Protein AF-A0A7C6EGN4-F1 (afdb_monomer)

Mean predicted aligned error: 5.94 Å

Nearest PDB structures (foldseek):
  1qmp-assembly2_B  TM=8.022E-01  e=4.340E-02  Geobacillus stearothermophilus
  5x5j-assembly1_A  TM=7.472E-01  e=4.949E-02  Acinetobacter baumannii
  7vlk-assembly1_C  TM=4.922E-01  e=6.389E-01  Homo sapiens
  3dwi-assembly1_A  TM=5.040E-01  e=3.755E+00  Mycobacterium tuberculosis H37Rv
  8rdg-assembly1_A  TM=4.863E-01  e=3.755E+00  Pyrococcus horikoshii

pLDDT: mean 82.59, std 10.85, range [40.25, 92.69]

Secondary structure (DSSP, 8-state):
-HHHHHHHHH---SEEEEESB-SSSBHHHHHHHHTTTSEEEEEES-TTSHHHHHHHHHHGGGEEETTS-HHHHHHHHHHHHHT--

Radius of gyration: 12.56 Å; Cα contacts (8 Å, |Δi|>4): 95; chains: 1; bounding box: 29×29×30 Å

Structure (mmCIF, N/CA/C/O backbone):
data_AF-A0A7C6EGN4-F1
#
_entry.id   AF-A0A7C6EGN4-F1
#
loop_
_atom_site.group_PDB
_atom_site.id
_atom_site.type_symbol
_atom_site.label_atom_id
_atom_site.label_alt_id
_atom_site.label_comp_id
_atom_site.label_asym_id
_atom_site.label_entity_id
_atom_site.label_seq_id
_atom_site.pdbx_PDB_ins_code
_atom_site.Cartn_x
_atom_site.Cartn_y
_atom_site.Cartn_z
_atom_site.occupancy
_atom_site.B_iso_or_equiv
_atom_site.auth_seq_id
_atom_site.auth_comp_id
_atom_site.auth_asym_id
_atom_site.auth_atom_id
_atom_site.pdbx_PDB_model_num
ATOM 1 N N . ALA A 1 1 ? -8.419 8.394 -7.963 1.00 55.44 1 ALA A N 1
ATOM 2 C CA . ALA A 1 1 ? -7.665 8.604 -6.707 1.00 55.44 1 ALA A CA 1
ATOM 3 C C . ALA A 1 1 ? -8.578 8.997 -5.538 1.00 55.44 1 ALA A C 1
ATOM 5 O O . ALA A 1 1 ? -8.609 8.269 -4.554 1.00 55.44 1 ALA A O 1
ATOM 6 N N . LYS A 1 2 ? -9.378 10.073 -5.656 1.00 59.84 2 LYS A N 1
ATOM 7 C CA . LYS A 1 2 ? -10.291 10.564 -4.595 1.00 59.84 2 LYS A CA 1
ATOM 8 C C . LYS A 1 2 ? -11.208 9.508 -3.959 1.00 59.84 2 LYS A C 1
ATOM 10 O O . LYS A 1 2 ? -11.272 9.420 -2.742 1.00 59.84 2 LYS A O 1
ATOM 15 N N . GLN A 1 3 ? -11.817 8.646 -4.770 1.00 64.88 3 GLN A N 1
ATOM 16 C CA . GLN A 1 3 ? -12.775 7.641 -4.292 1.00 64.88 3 GLN A CA 1
ATOM 17 C C . GLN A 1 3 ? -12.171 6.602 -3.324 1.00 64.88 3 GLN A C 1
ATOM 19 O O . GLN A 1 3 ? -12.875 6.085 -2.463 1.00 64.88 3 GLN A O 1
ATOM 24 N N . ALA A 1 4 ? -10.871 6.295 -3.444 1.00 62.53 4 ALA A N 1
ATOM 25 C CA . ALA A 1 4 ? -10.185 5.384 -2.523 1.00 62.53 4 ALA A CA 1
ATOM 26 C C . ALA A 1 4 ? -9.902 6.054 -1.169 1.00 62.53 4 ALA A C 1
ATOM 28 O O . ALA A 1 4 ? -10.011 5.406 -0.135 1.00 62.53 4 ALA A O 1
ATOM 29 N N . LEU A 1 5 ? -9.594 7.357 -1.171 1.00 64.50 5 LEU A N 1
ATOM 30 C CA . LEU A 1 5 ? -9.405 8.140 0.052 1.00 64.50 5 LEU A CA 1
ATOM 31 C C . LEU A 1 5 ? -10.695 8.269 0.864 1.00 64.50 5 LEU A C 1
ATOM 33 O O . LEU A 1 5 ? -10.640 8.171 2.084 1.00 64.50 5 LEU A O 1
ATOM 37 N N . GLU A 1 6 ? -11.831 8.512 0.209 1.00 66.69 6 GLU A N 1
ATOM 38 C CA . GLU A 1 6 ? -13.126 8.607 0.899 1.00 66.69 6 GLU A CA 1
ATOM 39 C C . GLU A 1 6 ? -13.513 7.262 1.521 1.00 66.69 6 GLU A C 1
ATOM 41 O O . GLU A 1 6 ? -13.786 7.200 2.717 1.00 66.69 6 GLU A O 1
ATOM 46 N N . ARG A 1 7 ? -13.376 6.161 0.773 1.00 68.00 7 ARG A N 1
ATOM 47 C CA . ARG A 1 7 ? -13.668 4.816 1.293 1.00 68.00 7 ARG A CA 1
ATOM 48 C C . ARG A 1 7 ? -12.755 4.383 2.438 1.00 68.00 7 ARG A C 1
ATOM 50 O O . ARG A 1 7 ? -13.237 3.784 3.383 1.00 68.00 7 ARG A O 1
ATOM 57 N N . LEU A 1 8 ? -11.459 4.708 2.399 1.00 61.78 8 LEU A N 1
ATOM 58 C CA . LEU A 1 8 ? -10.532 4.427 3.512 1.00 61.78 8 LEU A CA 1
ATOM 59 C C . LEU A 1 8 ? -10.795 5.292 4.757 1.00 61.78 8 LEU A C 1
ATOM 61 O O . LEU A 1 8 ? -10.268 5.011 5.834 1.00 61.78 8 LEU A O 1
ATOM 65 N N 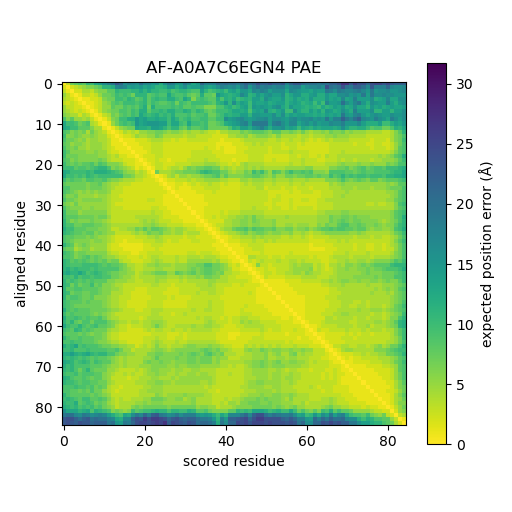. ARG A 1 9 ? -11.553 6.387 4.617 1.00 62.25 9 ARG A N 1
ATOM 66 C CA . ARG A 1 9 ? -11.958 7.230 5.747 1.00 62.25 9 ARG A CA 1
ATOM 67 C C . ARG A 1 9 ? -13.246 6.741 6.396 1.00 62.25 9 ARG A C 1
ATOM 69 O O . ARG A 1 9 ? -13.332 6.846 7.618 1.00 62.25 9 ARG A O 1
ATOM 76 N N . GLU A 1 10 ? -14.193 6.251 5.601 1.00 62.41 10 GLU A N 1
ATOM 77 C CA . GLU A 1 10 ? -15.511 5.795 6.061 1.00 62.41 10 GLU A CA 1
ATOM 78 C C . GLU A 1 10 ? -15.519 4.329 6.513 1.00 62.41 10 GLU A C 1
ATOM 80 O O . GLU A 1 10 ? -16.147 4.021 7.522 1.00 62.41 10 GLU A O 1
ATOM 85 N N . ASP A 1 11 ? -14.771 3.453 5.838 1.00 64.12 11 ASP A N 1
ATOM 86 C CA . ASP A 1 11 ? -14.728 2.019 6.129 1.00 64.12 11 ASP A CA 1
ATOM 87 C C . ASP A 1 11 ? -13.356 1.588 6.669 1.00 64.12 11 ASP A C 1
ATOM 89 O O . ASP A 1 11 ? -12.300 1.951 6.139 1.00 64.12 11 ASP A O 1
ATOM 93 N N . SER A 1 12 ? -13.365 0.751 7.708 1.00 67.31 12 SER A N 1
ATOM 94 C CA . SER A 1 12 ? -12.185 0.006 8.150 1.00 67.31 12 SER A CA 1
ATOM 95 C C . SER A 1 12 ? -12.092 -1.307 7.377 1.00 67.31 12 SER A C 1
ATOM 97 O O . SER A 1 12 ? -12.970 -2.159 7.499 1.00 67.31 12 SER A O 1
ATOM 99 N N . TYR A 1 13 ? -11.023 -1.484 6.602 1.00 81.44 13 TYR A N 1
ATOM 100 C CA . TYR A 1 13 ? -10.731 -2.742 5.911 1.00 81.44 13 TYR A CA 1
ATOM 101 C C . TYR A 1 13 ? -9.724 -3.566 6.719 1.00 81.44 13 TYR A C 1
ATOM 103 O O . TYR A 1 13 ? -8.748 -3.011 7.228 1.00 81.44 13 TYR A O 1
ATOM 111 N N . ASP A 1 14 ? -9.889 -4.888 6.766 1.00 83.19 14 ASP A N 1
ATOM 112 C CA . ASP A 1 14 ? -8.923 -5.782 7.430 1.00 83.19 14 ASP A CA 1
ATOM 113 C C . ASP A 1 14 ? -7.557 -5.772 6.725 1.00 83.19 14 ASP A C 1
ATOM 115 O O . ASP A 1 14 ? -6.502 -5.935 7.348 1.00 83.19 14 ASP A O 1
ATOM 119 N N . LEU A 1 15 ? -7.582 -5.562 5.404 1.00 86.06 15 LEU A N 1
ATOM 120 C CA . LEU A 1 15 ? -6.414 -5.478 4.541 1.00 86.06 15 LEU A CA 1
ATOM 121 C C . LEU A 1 15 ? -6.700 -4.634 3.296 1.00 86.06 15 LEU A C 1
ATOM 123 O O . LEU A 1 15 ? -7.678 -4.856 2.585 1.00 86.06 15 LEU A O 1
ATOM 127 N N . VAL A 1 16 ? -5.779 -3.730 2.979 1.00 88.12 16 VAL A N 1
ATOM 128 C CA . VAL A 1 16 ? -5.803 -2.910 1.768 1.00 88.12 16 VAL A CA 1
ATOM 129 C C . VAL A 1 16 ? -4.655 -3.325 0.858 1.00 88.12 16 VAL A C 1
ATOM 131 O O . VAL A 1 16 ? -3.505 -3.401 1.286 1.00 88.12 16 VAL A O 1
ATOM 134 N N . ILE A 1 17 ? -4.961 -3.574 -0.413 1.00 89.38 17 ILE A N 1
ATOM 135 C CA . ILE A 1 17 ? -3.962 -3.834 -1.452 1.00 89.38 17 ILE A CA 1
ATOM 136 C C . ILE A 1 17 ? -4.020 -2.676 -2.446 1.00 89.38 17 ILE A C 1
ATOM 138 O O . ILE A 1 17 ? -5.054 -2.465 -3.079 1.00 89.38 17 ILE A O 1
ATOM 142 N N . ALA A 1 18 ? -2.926 -1.928 -2.589 1.00 89.44 18 ALA A N 1
ATOM 143 C CA . ALA A 1 18 ? -2.866 -0.761 -3.470 1.00 89.44 18 ALA A CA 1
ATOM 144 C C . ALA A 1 18 ? -1.696 -0.837 -4.454 1.00 89.44 18 ALA A C 1
ATOM 146 O O . ALA A 1 18 ? -0.631 -1.364 -4.136 1.00 89.44 18 ALA A O 1
ATOM 147 N N . ASP A 1 19 ? -1.880 -0.273 -5.649 1.00 90.50 19 ASP A N 1
ATOM 148 C CA . ASP A 1 19 ? -0.772 -0.059 -6.582 1.00 90.50 19 ASP A CA 1
ATOM 149 C C . ASP A 1 19 ? 0.123 1.083 -6.085 1.00 90.50 19 ASP A C 1
ATOM 151 O O . ASP A 1 19 ? -0.377 2.090 -5.581 1.00 90.50 19 ASP A O 1
ATOM 155 N N . LEU A 1 20 ? 1.440 0.953 -6.240 1.00 89.25 20 LEU A N 1
ATOM 156 C CA . LEU A 1 20 ? 2.380 2.013 -5.883 1.00 89.25 20 LEU A CA 1
ATOM 157 C C . LEU A 1 20 ? 2.203 3.244 -6.774 1.00 89.25 20 LEU A C 1
ATOM 159 O O . LEU A 1 20 ? 2.283 4.373 -6.292 1.00 89.25 20 LEU A O 1
ATOM 163 N N . PHE A 1 21 ? 1.982 3.026 -8.068 1.00 85.69 21 PHE A N 1
ATOM 164 C CA . PHE A 1 21 ? 1.835 4.099 -9.042 1.00 85.69 21 PHE A CA 1
ATOM 165 C C . PHE A 1 21 ? 0.359 4.253 -9.397 1.00 85.69 21 PHE A C 1
ATOM 167 O O . PHE A 1 21 ? -0.153 3.545 -10.262 1.00 85.69 21 PHE A O 1
ATOM 174 N N . LEU A 1 22 ? -0.322 5.185 -8.729 1.00 83.81 22 LEU A N 1
ATOM 175 C CA . LEU A 1 22 ? -1.639 5.657 -9.152 1.00 83.81 22 LEU A CA 1
ATOM 176 C C . LEU A 1 22 ? -1.448 7.017 -9.843 1.00 83.81 22 LEU A C 1
ATOM 178 O O . LEU A 1 22 ? -0.472 7.717 -9.591 1.00 83.81 22 LEU A O 1
ATOM 182 N N . ASN A 1 23 ? -2.346 7.376 -10.763 1.00 81.75 23 ASN A N 1
ATOM 183 C CA . ASN A 1 23 ? -2.156 8.549 -11.630 1.00 81.75 23 ASN A CA 1
ATOM 184 C C . ASN A 1 23 ? -1.849 9.848 -10.857 1.00 81.75 23 ASN A C 1
ATOM 186 O O . ASN A 1 23 ? -0.878 10.525 -11.166 1.00 81.75 23 ASN A O 1
ATOM 190 N N . GLU A 1 24 ? -2.680 10.197 -9.870 1.00 80.31 24 GLU A N 1
ATOM 191 C CA . GLU A 1 24 ? -2.601 11.483 -9.149 1.00 80.31 24 GLU A CA 1
ATOM 192 C C . GLU A 1 24 ? -1.988 11.376 -7.745 1.00 80.31 24 GLU A C 1
ATOM 194 O O . GLU A 1 24 ? -1.575 12.380 -7.178 1.00 80.31 24 GLU A O 1
ATOM 199 N N . ILE A 1 25 ? -1.965 10.176 -7.166 1.00 83.12 25 ILE A N 1
ATOM 200 C CA . ILE A 1 25 ? -1.440 9.895 -5.823 1.00 83.12 25 ILE A CA 1
ATOM 201 C C . ILE A 1 25 ? -0.618 8.615 -5.886 1.00 83.12 25 ILE A C 1
ATOM 203 O O . ILE A 1 25 ? -0.788 7.813 -6.795 1.00 83.12 25 ILE A O 1
ATOM 207 N N . THR A 1 26 ? 0.241 8.362 -4.919 1.00 88.38 26 THR A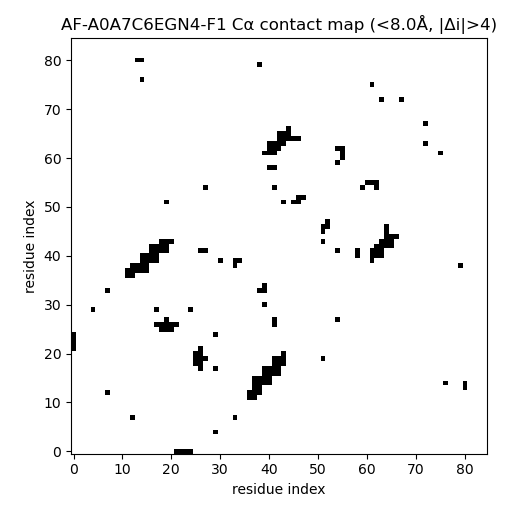 N 1
ATOM 208 C CA . THR A 1 26 ? 0.982 7.103 -4.846 1.00 88.38 26 THR A CA 1
ATOM 209 C C . THR A 1 26 ? 0.310 6.133 -3.878 1.00 88.38 26 THR A C 1
ATOM 211 O O . THR A 1 26 ? -0.441 6.521 -2.982 1.00 88.38 26 THR A O 1
ATOM 214 N N . GLY A 1 27 ? 0.598 4.841 -4.021 1.00 86.00 27 GLY A N 1
ATOM 215 C CA . GLY A 1 27 ? 0.200 3.842 -3.027 1.00 86.00 27 GLY A CA 1
ATOM 216 C C . GLY A 1 27 ? 0.804 4.110 -1.645 1.00 86.00 27 GLY A C 1
ATOM 217 O O . GLY A 1 27 ? 0.225 3.700 -0.644 1.00 86.00 27 GLY A O 1
ATOM 218 N N . LEU A 1 28 ? 1.930 4.835 -1.578 1.00 88.69 28 LEU A N 1
ATOM 219 C CA . LEU A 1 28 ? 2.519 5.290 -0.317 1.00 88.69 28 LEU A CA 1
ATOM 220 C C . LEU A 1 28 ? 1.694 6.395 0.345 1.00 88.69 28 LEU A C 1
ATOM 222 O O . LEU A 1 28 ? 1.548 6.375 1.562 1.00 88.69 28 LEU A O 1
ATOM 226 N N . ASP A 1 29 ? 1.099 7.301 -0.433 1.00 88.44 29 ASP A N 1
ATOM 227 C CA . ASP A 1 29 ? 0.186 8.311 0.116 1.00 88.44 29 ASP A CA 1
ATOM 228 C C . ASP A 1 29 ? -1.042 7.645 0.751 1.00 88.44 29 ASP A C 1
ATOM 230 O O . ASP A 1 29 ? -1.491 8.040 1.824 1.00 88.44 29 ASP A O 1
ATOM 234 N N . LEU A 1 30 ? -1.566 6.584 0.123 1.00 85.88 30 LEU A N 1
ATOM 235 C CA . LEU A 1 30 ? -2.653 5.791 0.703 1.00 85.88 30 LEU A CA 1
ATOM 236 C C . LEU A 1 30 ? -2.207 5.007 1.943 1.00 85.88 30 LEU A C 1
ATOM 238 O O . LEU A 1 30 ? -2.963 4.933 2.911 1.00 85.88 30 LEU A O 1
ATOM 242 N N . TYR A 1 31 ? -0.994 4.449 1.928 1.00 88.56 31 TYR A N 1
ATOM 243 C CA . TYR A 1 31 ? -0.416 3.769 3.085 1.00 88.56 31 TYR A CA 1
ATOM 244 C C . TYR A 1 31 ? -0.317 4.709 4.288 1.00 88.56 31 TYR A C 1
ATOM 246 O O . TYR A 1 31 ? -0.799 4.366 5.360 1.00 88.56 31 TYR A O 1
ATOM 254 N N . GLU A 1 32 ? 0.232 5.911 4.115 1.00 87.62 32 GLU A N 1
ATOM 255 C CA . GLU A 1 32 ? 0.376 6.881 5.207 1.00 87.62 32 GLU A CA 1
ATOM 256 C C . GLU A 1 32 ? -0.967 7.275 5.835 1.00 87.62 32 GLU A C 1
ATOM 258 O O . GLU A 1 32 ? -1.036 7.510 7.038 1.00 87.62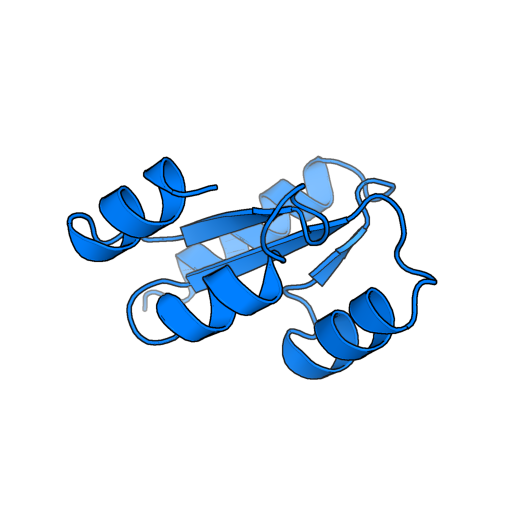 32 GLU A O 1
ATOM 263 N N . LEU A 1 33 ? -2.045 7.291 5.047 1.00 83.06 33 LEU A N 1
ATOM 264 C CA . LEU A 1 33 ? -3.392 7.616 5.521 1.00 83.06 33 LEU A CA 1
ATOM 265 C C . LEU A 1 33 ? -4.104 6.456 6.230 1.00 83.06 33 LEU A C 1
ATOM 267 O O . LEU A 1 33 ? -5.004 6.701 7.034 1.00 83.06 33 LEU A O 1
ATOM 271 N N . ALA A 1 34 ? -3.752 5.212 5.902 1.00 82.94 34 ALA A N 1
ATOM 272 C CA . ALA A 1 34 ? -4.475 4.020 6.345 1.00 82.94 34 ALA A CA 1
ATOM 273 C C . ALA A 1 34 ? -3.667 3.104 7.278 1.00 82.94 34 ALA A C 1
ATOM 275 O O . ALA A 1 34 ? -4.256 2.210 7.882 1.00 82.94 34 ALA A O 1
ATOM 276 N N . LYS A 1 35 ? -2.353 3.323 7.433 1.00 82.19 35 LYS A N 1
ATOM 277 C CA . LYS A 1 35 ? -1.445 2.461 8.214 1.00 82.19 35 LYS A CA 1
ATOM 278 C C . LYS A 1 35 ? -1.870 2.245 9.669 1.00 82.19 35 LYS A C 1
ATOM 280 O O . LYS A 1 35 ? -1.568 1.193 10.218 1.00 82.19 35 LYS A O 1
ATOM 285 N N . ASP A 1 36 ? -2.577 3.207 10.264 1.00 81.75 36 ASP A N 1
ATOM 286 C CA . ASP A 1 36 ? -3.048 3.137 11.656 1.00 81.75 36 ASP A CA 1
ATOM 287 C C . ASP A 1 36 ? -4.418 2.450 11.799 1.00 81.75 36 ASP A C 1
ATOM 289 O O . ASP A 1 36 ? -4.836 2.120 12.905 1.00 81.75 36 ASP A O 1
ATOM 293 N N . LYS A 1 37 ? -5.138 2.251 10.688 1.00 78.62 37 LYS A N 1
ATOM 294 C CA . LYS A 1 37 ? -6.512 1.717 10.673 1.00 78.62 37 LYS A CA 1
ATOM 295 C C . LYS A 1 37 ? -6.620 0.339 10.036 1.00 78.62 37 LYS A C 1
ATOM 297 O O . LYS A 1 37 ? -7.521 -0.421 10.376 1.00 78.62 37 LYS A O 1
ATOM 302 N N . SER A 1 38 ? -5.733 0.040 9.094 1.00 81.50 38 SER A N 1
ATOM 303 C CA . SER A 1 38 ? -5.820 -1.137 8.242 1.00 81.50 38 SER A CA 1
ATOM 304 C C . SER A 1 38 ? -4.434 -1.667 7.918 1.00 81.50 38 SER A C 1
ATOM 306 O O . SER A 1 38 ? -3.475 -0.917 7.719 1.00 81.50 38 SER A O 1
ATOM 308 N N . ARG A 1 39 ? -4.333 -2.990 7.782 1.00 87.12 39 ARG A N 1
ATOM 309 C CA . ARG A 1 39 ? -3.129 -3.614 7.227 1.00 87.12 39 ARG A CA 1
ATOM 310 C C . ARG A 1 39 ? -3.017 -3.231 5.754 1.00 87.12 39 ARG A C 1
ATOM 312 O O . ARG A 1 39 ? -4.025 -3.054 5.073 1.00 87.12 39 ARG A O 1
ATOM 319 N N . PHE A 1 40 ? -1.795 -3.119 5.246 1.00 89.12 40 PHE A N 1
ATOM 320 C CA . PHE A 1 40 ? -1.552 -2.593 3.906 1.00 89.12 40 PHE A CA 1
ATOM 321 C C . PHE A 1 40 ? -0.522 -3.436 3.154 1.00 89.12 40 PHE A C 1
ATOM 323 O O . PHE 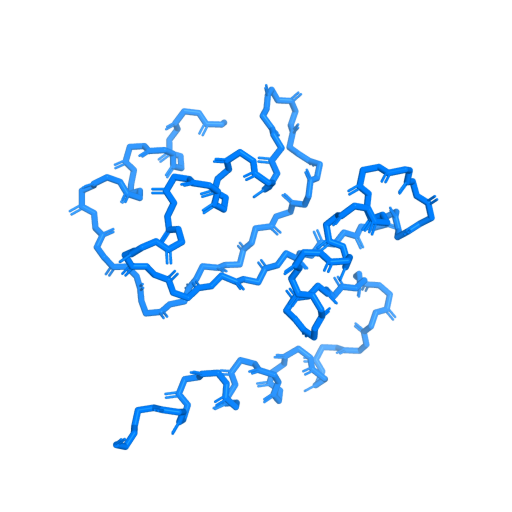A 1 40 ? 0.507 -3.805 3.718 1.00 89.12 40 PHE A O 1
ATOM 330 N N . ILE A 1 41 ? -0.785 -3.706 1.879 1.00 91.50 41 ILE A N 1
ATOM 331 C CA . ILE A 1 41 ? 0.141 -4.324 0.928 1.00 91.50 41 ILE A CA 1
ATOM 332 C C . ILE A 1 41 ? 0.246 -3.400 -0.279 1.00 91.50 41 ILE A C 1
ATOM 334 O O . ILE A 1 41 ? -0.764 -2.988 -0.851 1.00 91.50 41 ILE A O 1
ATOM 338 N N . ILE A 1 42 ? 1.475 -3.112 -0.698 1.00 92.44 42 ILE A N 1
ATOM 339 C CA . ILE A 1 42 ? 1.722 -2.379 -1.939 1.00 92.44 42 ILE A CA 1
ATOM 340 C C . ILE A 1 42 ? 2.152 -3.354 -3.023 1.00 92.44 42 ILE A C 1
ATOM 342 O O . ILE A 1 42 ? 3.086 -4.133 -2.834 1.00 92.44 42 ILE A O 1
ATOM 346 N N . ILE A 1 43 ? 1.501 -3.259 -4.179 1.00 92.69 43 ILE A N 1
ATOM 347 C CA . ILE A 1 43 ? 1.884 -3.957 -5.402 1.00 92.69 43 ILE A CA 1
ATOM 348 C C . ILE A 1 43 ? 2.441 -2.979 -6.435 1.00 92.69 43 ILE A C 1
ATOM 350 O O . ILE A 1 43 ? 1.983 -1.849 -6.528 1.00 92.69 43 ILE A O 1
ATOM 354 N N . THR A 1 44 ? 3.430 -3.381 -7.234 1.00 91.62 44 THR A N 1
ATOM 355 C CA . THR A 1 44 ? 3.955 -2.521 -8.315 1.00 91.62 44 THR A CA 1
ATOM 356 C C . THR A 1 44 ? 4.462 -3.320 -9.505 1.00 91.62 44 THR A C 1
ATOM 358 O O . THR A 1 44 ? 5.020 -4.402 -9.341 1.00 91.62 44 THR A O 1
ATOM 361 N N . ALA A 1 45 ? 4.293 -2.784 -10.713 1.00 89.88 45 ALA A N 1
ATOM 362 C CA . ALA A 1 45 ? 4.919 -3.329 -11.920 1.00 89.88 45 ALA A CA 1
ATOM 363 C C . ALA A 1 45 ? 6.396 -2.915 -12.078 1.00 89.88 45 ALA A C 1
ATOM 365 O O . ALA A 1 45 ? 7.109 -3.552 -12.842 1.00 89.88 45 ALA A O 1
ATOM 366 N N . TYR A 1 46 ? 6.845 -1.882 -11.355 1.00 87.31 46 TYR A N 1
ATOM 367 C CA . TYR A 1 46 ? 8.174 -1.274 -11.506 1.00 87.31 46 TYR A CA 1
ATOM 368 C C . TYR A 1 46 ? 8.930 -1.267 -10.165 1.00 87.31 46 TYR A C 1
ATOM 370 O O . TYR A 1 46 ? 8.998 -0.221 -9.505 1.00 87.31 46 TYR A O 1
ATOM 378 N N . PRO A 1 47 ? 9.430 -2.424 -9.689 1.00 86.31 47 PRO A N 1
ATOM 379 C CA . PRO A 1 47 ? 10.131 -2.537 -8.407 1.00 86.31 47 PRO A CA 1
ATOM 380 C C . PRO A 1 47 ? 11.493 -1.823 -8.354 1.00 86.31 47 PRO A C 1
ATOM 382 O O . PRO A 1 47 ? 12.012 -1.584 -7.268 1.00 86.31 47 PRO A O 1
ATOM 385 N N . GLU A 1 48 ? 12.069 -1.486 -9.504 1.00 85.19 48 GLU A N 1
ATOM 386 C CA . GLU A 1 48 ? 13.380 -0.850 -9.658 1.00 85.19 48 GLU A CA 1
ATOM 387 C C . GLU A 1 48 ? 13.359 0.676 -9.500 1.00 85.19 48 GLU A C 1
ATOM 389 O O . GLU A 1 48 ? 14.406 1.302 -9.343 1.00 85.19 48 GLU A O 1
ATOM 394 N N . ARG A 1 49 ? 12.175 1.299 -9.537 1.00 88.12 49 ARG A N 1
ATOM 395 C CA . ARG A 1 49 ? 12.053 2.755 -9.401 1.00 88.12 49 ARG A CA 1
ATOM 396 C C . ARG A 1 49 ? 12.427 3.204 -7.991 1.00 88.12 49 ARG A C 1
ATOM 398 O O . ARG A 1 49 ? 12.123 2.524 -7.017 1.00 88.12 49 ARG A O 1
ATOM 405 N N . GLU A 1 50 ? 12.986 4.405 -7.861 1.00 89.62 50 GLU A N 1
ATOM 406 C CA . GLU A 1 50 ? 13.415 4.947 -6.561 1.00 89.62 50 GLU A CA 1
ATOM 407 C C . GLU A 1 50 ? 12.290 4.933 -5.510 1.00 89.62 50 GLU A C 1
ATOM 409 O O . GLU A 1 50 ? 12.490 4.521 -4.368 1.00 89.62 50 GLU A O 1
ATOM 414 N N . LEU A 1 51 ? 11.071 5.302 -5.917 1.00 87.56 51 LEU A N 1
ATOM 415 C CA . LEU A 1 51 ? 9.892 5.253 -5.051 1.00 87.56 51 LEU A CA 1
ATOM 416 C C . LEU A 1 51 ? 9.563 3.825 -4.588 1.00 87.56 51 LEU A C 1
ATOM 418 O O . LEU A 1 51 ? 9.145 3.621 -3.452 1.00 87.56 51 LEU A O 1
ATOM 422 N N . ALA A 1 52 ? 9.775 2.833 -5.451 1.00 88.88 52 ALA A N 1
ATOM 423 C CA . ALA A 1 52 ? 9.548 1.429 -5.140 1.00 88.88 52 ALA A CA 1
ATOM 424 C C . ALA A 1 52 ? 10.604 0.880 -4.178 1.00 88.88 52 ALA A C 1
ATOM 426 O O . ALA A 1 52 ? 10.264 0.127 -3.271 1.00 88.88 52 ALA A O 1
ATOM 427 N N . LEU A 1 53 ? 11.856 1.321 -4.305 1.00 90.81 53 LEU A N 1
ATOM 428 C CA . LEU A 1 53 ? 12.914 1.006 -3.343 1.00 90.81 53 LEU A CA 1
ATOM 429 C C . LEU A 1 53 ? 12.611 1.602 -1.963 1.00 90.81 53 LEU A C 1
ATOM 431 O O . LEU A 1 53 ? 12.740 0.908 -0.955 1.00 90.81 53 LEU A O 1
ATOM 435 N N . LYS A 1 54 ? 12.127 2.851 -1.918 1.00 90.75 54 LYS A N 1
ATOM 436 C CA . LYS A 1 54 ? 11.645 3.492 -0.683 1.00 90.75 54 LYS A CA 1
ATOM 437 C C . LYS A 1 54 ? 10.479 2.713 -0.072 1.00 90.75 54 LYS A C 1
ATOM 439 O O . LYS A 1 54 ? 10.531 2.366 1.105 1.00 90.75 54 LYS A O 1
ATOM 444 N N . ALA A 1 55 ? 9.475 2.368 -0.880 1.00 89.44 55 ALA A N 1
ATOM 445 C CA . ALA A 1 55 ? 8.334 1.570 -0.439 1.00 89.44 55 ALA A CA 1
ATOM 446 C C . ALA A 1 55 ? 8.770 0.205 0.101 1.00 89.44 55 ALA A C 1
ATOM 448 O O . ALA A 1 55 ? 8.333 -0.197 1.173 1.00 89.44 55 ALA A O 1
ATOM 449 N N . LYS A 1 56 ? 9.683 -0.480 -0.590 1.00 90.31 56 LYS A N 1
ATOM 450 C CA . LYS A 1 56 ? 10.243 -1.762 -0.159 1.00 90.31 56 LYS A CA 1
ATOM 451 C C . LYS A 1 56 ? 10.996 -1.645 1.164 1.00 90.31 56 LYS A C 1
ATOM 453 O O . LYS A 1 56 ? 10.844 -2.514 2.012 1.00 90.31 56 LYS A O 1
ATOM 458 N N . SER A 1 57 ? 11.772 -0.581 1.365 1.00 90.81 57 SER A N 1
ATOM 459 C CA . SER A 1 57 ? 12.470 -0.351 2.636 1.00 90.81 57 SER A CA 1
ATOM 460 C C . SER A 1 57 ? 11.510 -0.078 3.796 1.00 90.81 57 SER A C 1
ATOM 462 O O . SER A 1 57 ? 11.821 -0.431 4.928 1.00 90.81 57 SER A O 1
ATOM 464 N N . LEU A 1 58 ? 10.367 0.556 3.524 1.00 90.25 58 LEU A N 1
ATOM 465 C CA . LEU A 1 58 ? 9.369 0.920 4.531 1.00 90.25 58 LEU A CA 1
ATOM 466 C C . LEU A 1 58 ? 8.430 -0.245 4.882 1.00 90.25 58 LEU A C 1
ATOM 468 O O . LEU A 1 58 ? 8.125 -0.485 6.046 1.00 90.25 58 LEU A O 1
ATOM 472 N N . LEU A 1 59 ? 7.947 -0.955 3.863 1.00 88.00 59 LEU A N 1
ATOM 473 C CA . LEU A 1 59 ? 6.935 -2.008 3.984 1.00 88.00 59 LEU A CA 1
ATOM 474 C C . LEU A 1 59 ? 7.540 -3.401 4.124 1.00 88.00 59 LEU A C 1
ATOM 476 O O . LEU A 1 59 ? 6.842 -4.310 4.571 1.00 88.00 59 LEU A O 1
ATOM 480 N N . GLY A 1 60 ? 8.804 -3.570 3.730 1.00 89.44 60 GLY A N 1
ATOM 481 C CA . GLY A 1 60 ? 9.524 -4.833 3.774 1.00 89.44 60 GLY A CA 1
ATOM 482 C C . GLY A 1 60 ? 8.829 -5.911 2.951 1.00 89.44 60 GLY A C 1
ATOM 483 O O . GLY A 1 60 ? 8.738 -5.848 1.726 1.00 89.44 60 GLY A O 1
ATOM 484 N N . ASP A 1 61 ? 8.325 -6.908 3.658 1.00 85.94 61 ASP A N 1
ATOM 485 C CA . ASP A 1 61 ? 7.624 -8.072 3.132 1.00 85.94 61 ASP A CA 1
ATOM 486 C C . ASP A 1 61 ? 6.187 -7.781 2.660 1.00 85.94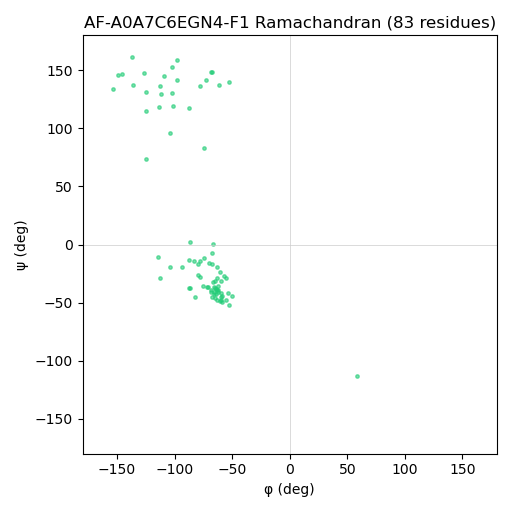 61 ASP A C 1
ATOM 488 O O . ASP A 1 61 ? 5.580 -8.615 1.985 1.00 85.94 61 ASP A O 1
ATOM 492 N N . ARG A 1 62 ? 5.647 -6.599 2.980 1.00 87.75 62 ARG A N 1
ATOM 493 C CA . ARG A 1 62 ? 4.346 -6.097 2.500 1.00 87.75 62 ARG A CA 1
ATOM 494 C C . ARG A 1 62 ? 4.435 -5.376 1.150 1.00 87.75 62 ARG A C 1
ATOM 496 O O . ARG A 1 62 ? 3.430 -4.881 0.642 1.00 87.75 62 ARG A O 1
ATOM 503 N N . PHE A 1 63 ? 5.623 -5.319 0.553 1.00 92.31 63 PHE A N 1
ATOM 504 C CA . PHE A 1 63 ? 5.843 -4.819 -0.798 1.00 92.31 63 PHE A CA 1
ATOM 505 C C . PHE A 1 63 ? 6.011 -5.990 -1.776 1.00 92.31 63 PHE A C 1
ATOM 507 O O . PHE A 1 63 ? 6.941 -6.786 -1.650 1.00 92.31 63 PHE A O 1
ATOM 514 N N . ILE A 1 64 ? 5.122 -6.095 -2.766 1.00 91.44 64 ILE A N 1
ATOM 515 C CA . ILE A 1 64 ? 5.050 -7.242 -3.678 1.00 91.44 64 ILE A CA 1
ATOM 516 C C . ILE A 1 64 ? 5.145 -6.773 -5.140 1.00 91.44 64 ILE A C 1
ATOM 518 O O . ILE A 1 64 ? 4.241 -6.113 -5.653 1.00 91.44 64 ILE A O 1
ATOM 522 N N . PRO A 1 65 ? 6.207 -7.133 -5.878 1.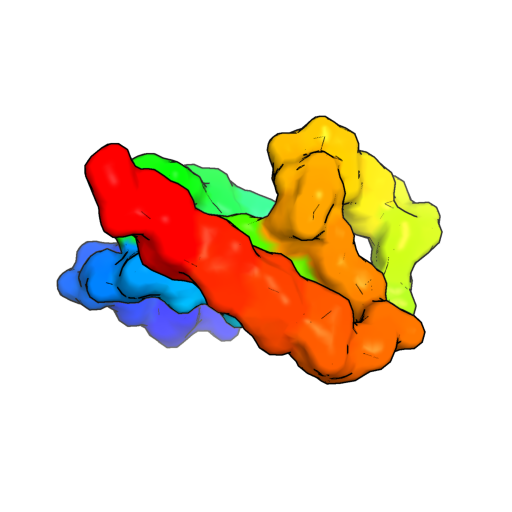00 91.69 65 PRO A N 1
ATOM 523 C CA . PRO A 1 65 ? 6.254 -6.906 -7.319 1.00 91.69 65 PRO A CA 1
ATOM 524 C C . PRO A 1 65 ? 5.129 -7.678 -8.024 1.00 91.69 65 PRO A C 1
ATOM 526 O O . PRO A 1 65 ? 4.924 -8.851 -7.731 1.00 91.69 65 PRO A O 1
ATOM 529 N N . LYS A 1 66 ? 4.436 -7.083 -8.999 1.00 88.81 66 LYS A N 1
ATOM 530 C CA . LYS A 1 66 ? 3.392 -7.761 -9.799 1.00 88.81 66 LYS A CA 1
ATOM 531 C C . LYS A 1 66 ? 3.932 -8.934 -10.625 1.00 88.81 66 LYS A C 1
ATOM 533 O O . LYS A 1 66 ? 3.162 -9.802 -11.012 1.00 88.81 66 LYS A O 1
ATOM 538 N N . SER A 1 67 ? 5.244 -8.979 -10.861 1.00 86.06 67 SER A N 1
ATOM 539 C CA . SER A 1 67 ? 5.941 -10.139 -11.432 1.00 86.06 67 SER A CA 1
ATOM 540 C C . SER A 1 67 ? 5.968 -11.357 -10.496 1.00 86.06 67 SER A C 1
ATOM 542 O O . SER A 1 67 ? 6.393 -12.435 -10.902 1.00 86.06 67 SER A O 1
ATOM 544 N N . THR A 1 68 ? 5.517 -11.203 -9.251 1.00 86.06 68 THR A N 1
ATOM 545 C CA . THR A 1 68 ? 5.424 -12.280 -8.267 1.00 86.06 68 THR A CA 1
ATOM 546 C C . THR A 1 68 ? 4.200 -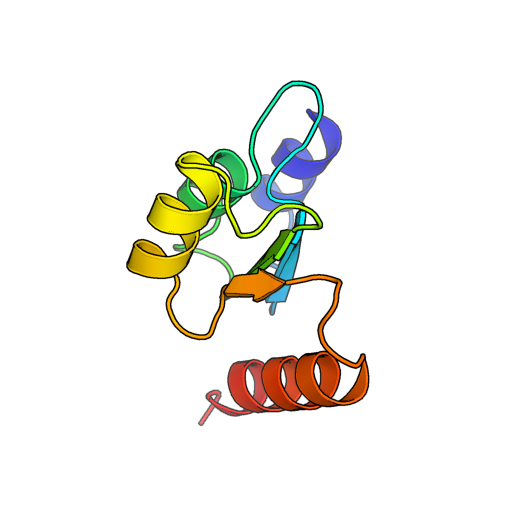13.160 -8.550 1.00 86.06 68 THR A C 1
ATOM 548 O O . THR A 1 68 ? 3.112 -12.628 -8.782 1.00 86.06 68 THR A O 1
ATOM 551 N N . PRO A 1 69 ? 4.327 -14.498 -8.478 1.00 89.31 69 PRO A N 1
ATOM 552 C CA . PRO A 1 69 ? 3.202 -15.409 -8.642 1.00 89.31 69 PRO A CA 1
ATOM 553 C C . PRO A 1 69 ? 2.015 -15.087 -7.710 1.00 89.31 69 PRO A C 1
ATOM 555 O O . PRO A 1 69 ? 2.227 -14.825 -6.520 1.00 89.31 69 PRO A O 1
ATOM 558 N N . PRO A 1 70 ? 0.759 -15.192 -8.191 1.00 86.69 70 PRO A N 1
ATOM 559 C CA . PRO A 1 70 ? -0.435 -14.928 -7.382 1.00 86.69 70 PRO A CA 1
ATOM 560 C C . PRO A 1 70 ? -0.528 -15.784 -6.114 1.00 86.69 70 PRO A C 1
ATOM 562 O O . PRO A 1 70 ? -1.138 -15.373 -5.130 1.00 86.69 70 PRO A O 1
ATOM 565 N N . GLU A 1 71 ? 0.073 -16.974 -6.121 1.00 89.00 71 GLU A N 1
ATOM 566 C CA . GLU A 1 71 ? 0.094 -17.875 -4.965 1.00 89.00 71 GLU A CA 1
ATOM 567 C C . GLU A 1 71 ? 0.867 -17.287 -3.784 1.00 89.00 71 GLU A C 1
ATOM 569 O O . GLU A 1 71 ? 0.431 -17.399 -2.640 1.00 89.00 71 GLU A O 1
ATOM 574 N N . ILE A 1 72 ? 1.963 -16.576 -4.059 1.00 87.12 72 ILE A N 1
ATOM 575 C CA . ILE A 1 72 ? 2.748 -15.896 -3.026 1.00 87.12 72 ILE A CA 1
ATOM 576 C C . ILE A 1 72 ? 1.944 -14.732 -2.446 1.00 87.12 72 ILE A C 1
ATOM 578 O O . ILE A 1 72 ? 1.911 -14.565 -1.229 1.00 87.12 72 ILE A O 1
ATOM 582 N N . LEU A 1 73 ? 1.229 -13.976 -3.290 1.00 86.44 73 LEU A N 1
ATOM 583 C CA . LEU A 1 73 ? 0.328 -12.920 -2.823 1.00 86.44 73 LEU A CA 1
ATOM 584 C C . LEU A 1 73 ? -0.762 -13.495 -1.909 1.00 86.44 73 LEU A C 1
ATOM 586 O O . LEU A 1 73 ? -0.961 -12.983 -0.811 1.00 86.44 73 LEU A O 1
ATOM 590 N N . LYS A 1 74 ? -1.421 -14.588 -2.315 1.00 86.94 74 LYS A N 1
ATOM 591 C CA . LYS A 1 74 ? -2.439 -15.269 -1.494 1.00 86.94 74 LYS A CA 1
ATOM 592 C C . LYS A 1 74 ? -1.870 -15.759 -0.168 1.00 86.94 74 LYS A C 1
ATOM 594 O O . LYS A 1 74 ? -2.482 -15.537 0.873 1.00 86.94 74 LYS A O 1
ATOM 599 N N . SER A 1 75 ? -0.694 -16.385 -0.197 1.00 88.19 75 SER A N 1
ATOM 600 C CA . SER A 1 75 ? -0.008 -16.823 1.018 1.00 88.19 75 SER A CA 1
ATOM 601 C C . SER A 1 75 ? 0.287 -15.642 1.937 1.00 88.19 75 SER A C 1
ATOM 603 O O . SER A 1 75 ? 0.084 -15.745 3.142 1.00 88.19 75 SER A O 1
ATOM 605 N N . LYS A 1 76 ? 0.724 -14.507 1.381 1.00 87.50 76 LYS A N 1
ATOM 606 C CA . LYS A 1 76 ? 1.050 -13.315 2.163 1.00 87.50 76 LYS A CA 1
ATOM 607 C C . LYS A 1 76 ? -0.184 -12.686 2.796 1.00 87.50 76 LYS A C 1
ATOM 609 O O . LYS A 1 76 ? -0.162 -12.383 3.984 1.00 87.50 76 LYS A O 1
ATOM 614 N N . VAL A 1 77 ? -1.262 -12.551 2.025 1.00 88.12 77 VAL A N 1
ATOM 615 C CA . VAL A 1 77 ? -2.571 -12.104 2.518 1.00 88.12 77 VAL A CA 1
ATOM 616 C C . VAL A 1 77 ? -3.029 -12.998 3.672 1.00 88.12 77 VAL A C 1
ATOM 618 O O . VAL A 1 77 ? -3.394 -12.492 4.728 1.00 88.12 77 VAL A O 1
ATOM 621 N N . ALA A 1 78 ? -2.938 -14.322 3.510 1.00 87.25 78 ALA A N 1
ATOM 622 C CA . ALA A 1 78 ? -3.315 -15.270 4.551 1.00 87.25 78 ALA A CA 1
ATOM 623 C C . ALA A 1 78 ? -2.446 -15.145 5.812 1.00 87.25 78 ALA A C 1
ATOM 625 O O . ALA A 1 78 ? -2.983 -15.240 6.910 1.00 87.25 78 ALA A O 1
ATOM 626 N N . SER A 1 79 ? -1.134 -14.920 5.680 1.00 87.44 79 SER A N 1
ATOM 627 C CA . SER A 1 79 ? -0.247 -14.670 6.825 1.00 87.44 79 SE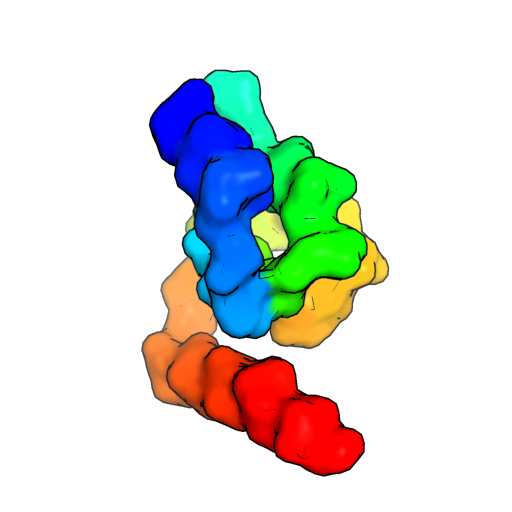R A CA 1
ATOM 628 C C . SER A 1 79 ? -0.619 -13.386 7.567 1.00 87.44 79 SER A C 1
ATOM 630 O O . SER A 1 79 ? -0.784 -13.422 8.779 1.00 87.44 79 SER A O 1
ATOM 632 N N . ILE A 1 80 ? -0.821 -12.289 6.833 1.00 85.81 80 ILE A N 1
ATOM 633 C CA . ILE A 1 80 ? -1.119 -10.961 7.391 1.00 85.81 80 ILE A CA 1
ATOM 634 C C . ILE A 1 80 ? -2.480 -10.939 8.102 1.00 85.81 80 ILE A C 1
ATOM 636 O O . ILE A 1 80 ? -2.624 -10.291 9.134 1.00 85.81 80 ILE A O 1
ATOM 640 N N . LEU A 1 81 ? -3.474 -11.660 7.574 1.00 82.94 81 LEU A N 1
ATOM 641 C CA . LEU A 1 81 ? -4.790 -11.793 8.206 1.00 82.94 81 LEU A CA 1
ATOM 642 C C . LEU A 1 81 ? -4.793 -12.798 9.373 1.00 82.94 81 LEU A C 1
ATOM 644 O O . LEU A 1 81 ? -5.586 -12.658 10.295 1.00 82.94 81 LEU A O 1
ATOM 648 N N . LYS A 1 82 ? -3.908 -13.806 9.368 1.00 80.81 82 LYS A N 1
ATOM 649 C CA . LYS A 1 82 ? -3.789 -14.787 10.466 1.00 80.81 82 LYS A CA 1
ATOM 650 C C . LYS A 1 82 ? -3.048 -14.277 11.698 1.00 80.81 82 LYS A C 1
ATOM 652 O O . LYS A 1 82 ? -3.134 -14.928 12.734 1.00 80.81 82 LYS A O 1
ATOM 657 N N . GLU A 1 83 ? -2.330 -13.160 11.606 1.00 63.16 83 GLU A N 1
ATOM 658 C CA . GLU A 1 83 ? -1.718 -12.510 12.774 1.00 63.16 83 GLU A CA 1
ATOM 659 C C . GLU A 1 83 ? -2.757 -11.941 13.763 1.00 63.16 83 GLU A C 1
ATOM 661 O O . GLU A 1 83 ? -2.377 -11.432 14.811 1.00 63.16 83 GLU A O 1
ATOM 666 N N . GLU A 1 84 ? -4.064 -12.085 13.499 1.00 50.66 84 GLU A N 1
ATOM 667 C CA . GLU A 1 84 ? -5.097 -12.002 14.540 1.00 50.66 84 GLU A CA 1
ATOM 668 C C . GLU A 1 84 ? -5.102 -13.263 15.409 1.00 50.66 84 GLU A C 1
ATOM 670 O O . GLU A 1 84 ? -5.879 -14.201 15.207 1.00 50.66 84 GLU A O 1
ATOM 675 N N . LYS A 1 85 ? -4.209 -13.273 16.397 1.00 40.25 85 LYS A N 1
ATOM 676 C CA . LYS A 1 85 ? -4.379 -14.042 17.627 1.00 40.25 85 LYS A CA 1
ATOM 677 C C . LYS A 1 85 ? -4.111 -13.175 18.840 1.00 40.25 85 LYS A 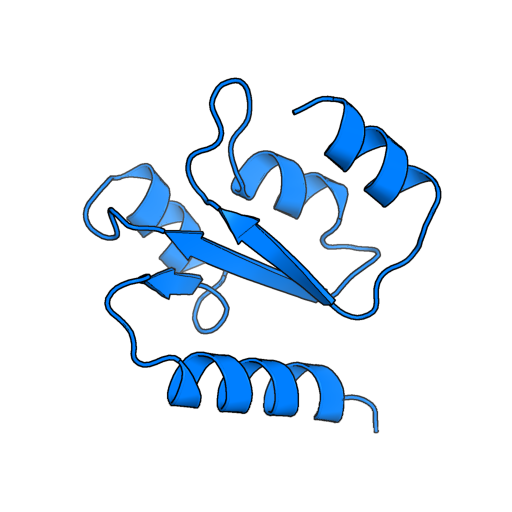C 1
ATOM 679 O O . LYS A 1 85 ? -3.097 -12.447 18.820 1.00 40.25 85 LYS A O 1
#

Foldseek 3Di:
DVVLLVCLVVDQDQEDEEEQDDPPDGLVVVCVSNVVRYHYAYEYCCCPDPSNVVVCVVCPLSYYYPVDDVVSVVVVVVVSSVVPD

Solvent-accessible surface area (backbone atoms only — not comparable to full-atom values): 5024 Å² total; per-residue (Å²): 109,70,70,60,57,53,48,62,70,77,46,82,45,83,64,44,79,38,51,40,81,44,97,89,48,42,28,61,61,54,40,74,74,32,61,92,69,26,47,69,34,38,34,31,90,57,59,85,41,71,70,35,47,52,46,32,74,75,48,46,90,35,42,43,50,61,90,51,59,69,66,58,55,52,51,49,52,51,52,67,64,57,67,75,118

Sequence (85 aa):
AKQALERLREDSYDLVIADLFLNEITGLDLYELAKDKSRFIIITAYPERELALKAKSLLGDRFIPKSTPPEILKSKVASILKEEK